Protein AF-A0A3G8Y051-F1 (afdb_monomer_lite)

pLDDT: mean 81.67, std 11.3, range [53.22, 93.69]

Secondary structure (DSSP, 8-state):
-EEEEEEE----TT--PPPEEEEEETTTHHHHHHTT-EEEEEEEHHHHHHHHHHHHS-HHHHHHHHHHHHHHHHHHT-

Foldseek 3Di:
DKKWKKWDFPDDPPDRDDIDIDIGDPVCVVVCVVVVIGTDDIDPVVVVVVVVVVVPDDPVVVVVVVVVVVVVVVVVVD

Structure (mmCIF, N/CA/C/O backbone):
data_AF-A0A3G8Y051-F1
#
_entry.id   AF-A0A3G8Y051-F1
#
loop_
_atom_site.group_PDB
_atom_site.id
_atom_site.type_symbol
_atom_site.label_atom_id
_atom_site.label_alt_id
_atom_site.label_comp_id
_atom_site.label_asym_id
_atom_site.label_entity_id
_atom_site.label_seq_id
_atom_site.pdbx_PDB_ins_code
_atom_site.Cartn_x
_atom_site.Cartn_y
_atom_site.Cartn_z
_atom_site.occupancy
_atom_site.B_iso_or_equiv
_atom_site.auth_seq_id
_atom_site.auth_comp_id
_atom_site.auth_asym_id
_atom_site.auth_atom_id
_atom_site.pdbx_PDB_model_num
ATOM 1 N N . MET A 1 1 ? -8.124 -3.513 -2.442 1.00 63.81 1 MET A N 1
ATOM 2 C CA . MET A 1 1 ? -7.493 -3.804 -3.750 1.00 63.81 1 MET A CA 1
ATOM 3 C C . MET A 1 1 ? -5.981 -3.787 -3.555 1.00 63.81 1 MET A C 1
ATOM 5 O O . MET A 1 1 ? -5.519 -2.957 -2.788 1.00 63.81 1 MET A O 1
ATOM 9 N N . ILE A 1 2 ? -5.231 -4.729 -4.133 1.00 72.88 2 ILE A N 1
ATOM 10 C CA . ILE A 1 2 ? -3.761 -4.759 -4.016 1.00 72.88 2 ILE A CA 1
ATOM 11 C C . ILE A 1 2 ? -3.183 -4.004 -5.213 1.00 72.88 2 ILE A C 1
ATOM 13 O O . ILE A 1 2 ? -3.534 -4.313 -6.358 1.00 72.88 2 ILE A O 1
ATOM 17 N N . ARG A 1 3 ? -2.313 -3.036 -4.937 1.00 80.88 3 ARG A N 1
ATOM 18 C CA . ARG A 1 3 ? -1.510 -2.316 -5.921 1.00 80.88 3 ARG A CA 1
ATOM 19 C C . ARG A 1 3 ? -0.033 -2.609 -5.680 1.00 80.88 3 ARG A C 1
ATOM 21 O O . ARG A 1 3 ? 0.358 -3.013 -4.589 1.00 80.88 3 ARG A O 1
ATOM 28 N N . TYR A 1 4 ? 0.772 -2.463 -6.714 1.00 82.94 4 TYR A N 1
ATOM 29 C CA . TYR A 1 4 ? 2.200 -2.727 -6.687 1.00 82.94 4 TYR A CA 1
ATOM 30 C C . TYR A 1 4 ? 2.905 -1.509 -7.237 1.00 82.94 4 TYR A C 1
ATOM 32 O O . TYR A 1 4 ? 2.553 -1.033 -8.314 1.00 82.94 4 TYR A O 1
ATOM 40 N N . ARG A 1 5 ? 3.897 -1.021 -6.506 1.00 84.19 5 ARG A N 1
ATOM 41 C CA . ARG A 1 5 ? 4.815 -0.032 -7.036 1.00 84.19 5 ARG A CA 1
ATOM 42 C C . ARG A 1 5 ? 5.916 -0.773 -7.771 1.00 84.19 5 ARG A C 1
ATOM 44 O O . ARG A 1 5 ? 6.618 -1.585 -7.167 1.00 84.19 5 ARG A O 1
ATOM 51 N N . VAL A 1 6 ? 6.042 -0.508 -9.059 1.00 88.88 6 VAL A N 1
ATOM 52 C CA . VAL A 1 6 ? 7.075 -1.069 -9.926 1.00 88.88 6 VAL A CA 1
ATOM 53 C C . VAL A 1 6 ? 8.027 0.033 -10.369 1.00 88.88 6 VAL A C 1
ATOM 55 O O . VAL A 1 6 ? 7.642 1.203 -10.417 1.00 88.88 6 VAL A O 1
ATOM 58 N N . LYS A 1 7 ? 9.277 -0.323 -10.658 1.00 89.88 7 LYS A N 1
ATOM 59 C CA . LYS A 1 7 ? 10.274 0.584 -11.225 1.00 89.88 7 LYS A CA 1
ATOM 60 C C . LYS A 1 7 ? 10.895 -0.007 -12.481 1.00 89.88 7 LYS A C 1
ATOM 62 O O . LYS A 1 7 ? 11.041 -1.221 -12.575 1.00 89.88 7 LYS A O 1
ATOM 67 N N . LYS A 1 8 ? 11.319 0.843 -13.406 1.00 86.75 8 LYS A N 1
ATOM 68 C CA . LYS A 1 8 ? 12.116 0.434 -14.564 1.00 86.75 8 LYS A CA 1
ATOM 69 C C . LYS A 1 8 ? 13.221 1.444 -14.810 1.00 86.75 8 LYS A C 1
ATOM 71 O O . LYS A 1 8 ? 13.038 2.646 -14.605 1.00 86.75 8 LYS A O 1
ATOM 76 N N . LEU A 1 9 ? 14.380 0.933 -15.210 1.00 81.00 9 LEU A N 1
ATOM 77 C CA . LEU A 1 9 ? 15.476 1.753 -15.707 1.00 81.00 9 LEU A CA 1
ATOM 78 C C . LEU A 1 9 ? 15.148 2.155 -17.148 1.00 81.00 9 LEU A C 1
ATOM 80 O O . LEU A 1 9 ? 15.031 1.270 -18.000 1.00 81.00 9 LEU A O 1
ATOM 84 N N . PRO A 1 10 ? 14.973 3.451 -17.449 1.00 71.00 10 PRO A N 1
ATOM 85 C CA . PRO A 1 10 ? 14.900 3.882 -18.835 1.00 71.00 10 PRO A CA 1
ATOM 86 C C . PRO A 1 10 ? 16.265 3.644 -19.489 1.00 71.00 10 PRO A C 1
ATOM 88 O O . PRO A 1 10 ? 17.269 4.213 -19.064 1.00 71.00 10 PRO A O 1
ATOM 91 N N . TYR A 1 11 ? 16.310 2.784 -20.508 1.00 60.25 11 TYR A N 1
ATOM 92 C CA . TYR A 1 11 ? 17.512 2.627 -21.318 1.00 60.25 11 TYR A CA 1
ATOM 93 C C . TYR A 1 11 ? 17.613 3.815 -22.274 1.00 60.25 11 TYR A C 1
ATOM 95 O O . TYR A 1 11 ? 16.786 3.967 -23.172 1.00 60.25 11 TYR A O 1
ATOM 103 N N . VAL A 1 12 ? 18.613 4.664 -22.059 1.00 61.59 12 VAL A N 1
ATOM 104 C CA . VAL A 1 12 ? 19.004 5.724 -22.988 1.00 61.59 12 VAL A CA 1
ATOM 105 C C . VAL A 1 12 ? 20.515 5.629 -23.140 1.00 61.59 12 VAL A C 1
ATOM 107 O O . VAL A 1 12 ? 21.239 5.676 -22.143 1.00 61.59 12 VAL A O 1
ATOM 110 N N . GLU A 1 13 ? 20.995 5.451 -24.371 1.00 53.22 13 GLU A N 1
ATOM 111 C CA . GLU A 1 13 ? 22.430 5.425 -24.651 1.00 53.22 13 GLU A CA 1
ATOM 112 C C . GLU A 1 13 ? 23.081 6.723 -24.141 1.00 53.22 13 GLU A C 1
ATOM 114 O O . GLU A 1 13 ? 22.722 7.826 -24.550 1.00 53.22 13 GLU A O 1
ATOM 119 N N . GLY A 1 14 ? 24.033 6.586 -23.214 1.00 56.81 14 GLY A N 1
ATOM 120 C CA . GLY A 1 14 ? 24.932 7.667 -22.806 1.00 56.81 14 GLY A CA 1
ATOM 121 C C . GLY A 1 14 ? 24.583 8.459 -21.539 1.00 56.81 14 GLY A C 1
ATOM 122 O O . GLY A 1 14 ? 25.405 9.284 -21.150 1.00 56.81 14 GLY A O 1
ATOM 123 N N . PHE A 1 15 ? 23.457 8.223 -20.847 1.00 56.59 15 PHE A N 1
ATOM 124 C CA . PHE A 1 15 ? 23.136 8.953 -19.603 1.00 56.59 15 PHE A CA 1
ATOM 125 C C . PHE A 1 15 ? 22.471 8.088 -18.523 1.00 56.59 15 PHE A C 1
ATOM 127 O O . PHE A 1 15 ? 21.561 7.308 -18.791 1.00 56.59 15 PHE A O 1
ATOM 134 N N . VAL A 1 16 ? 22.887 8.282 -17.264 1.00 55.41 16 VAL A N 1
ATOM 135 C CA . VAL A 1 16 ? 22.212 7.710 -16.088 1.00 55.41 16 VAL A CA 1
ATOM 136 C C . VAL A 1 16 ? 20.943 8.518 -15.827 1.00 55.41 16 VAL A C 1
ATOM 138 O O . VAL A 1 16 ? 21.000 9.629 -15.305 1.00 55.41 16 VAL A O 1
ATOM 141 N N . MET A 1 17 ? 19.792 7.972 -16.211 1.00 63.50 17 MET A N 1
ATOM 142 C CA . MET A 1 17 ? 18.489 8.564 -15.912 1.00 63.50 17 MET A CA 1
ATOM 143 C C . MET A 1 17 ? 17.883 7.966 -14.641 1.00 63.50 17 MET A C 1
ATOM 145 O O . MET A 1 17 ? 18.087 6.798 -14.305 1.00 63.50 17 MET A O 1
ATOM 149 N N . ASN A 1 18 ? 17.127 8.803 -13.931 1.00 71.25 18 ASN A N 1
ATOM 150 C CA . ASN A 1 18 ? 16.389 8.421 -12.733 1.00 71.25 18 ASN A CA 1
ATOM 151 C C . ASN A 1 18 ? 15.417 7.268 -13.033 1.00 71.25 18 ASN A C 1
ATOM 153 O O . ASN A 1 18 ? 14.810 7.215 -14.102 1.00 71.25 18 ASN A O 1
ATOM 157 N N . TYR A 1 19 ? 15.241 6.366 -12.064 1.00 78.44 19 TYR A N 1
ATOM 158 C CA . TYR A 1 19 ? 14.244 5.297 -12.144 1.00 78.44 19 TYR A CA 1
ATOM 159 C C . TYR A 1 19 ? 12.845 5.870 -12.401 1.00 78.44 19 TYR A C 1
ATOM 161 O O . TYR A 1 19 ? 12.418 6.804 -11.718 1.00 78.44 19 TYR A O 1
ATOM 169 N N . ILE A 1 20 ? 12.115 5.263 -13.338 1.00 83.38 20 ILE A N 1
ATOM 170 C CA . ILE A 1 20 ? 10.688 5.533 -13.533 1.00 83.38 20 ILE A CA 1
ATOM 171 C C . ILE A 1 20 ? 9.923 4.652 -12.554 1.00 83.38 20 ILE A C 1
ATOM 173 O O . ILE A 1 20 ? 10.219 3.463 -12.450 1.00 83.38 20 ILE A O 1
ATOM 177 N N . TYR A 1 21 ? 8.954 5.226 -11.839 1.00 86.81 21 TYR A N 1
ATOM 178 C CA . TYR A 1 21 ? 8.104 4.506 -10.893 1.00 86.81 21 TYR A CA 1
ATOM 179 C C . TYR A 1 21 ? 6.650 4.557 -11.343 1.00 86.81 21 TYR A C 1
ATOM 181 O O . TYR A 1 21 ? 6.127 5.637 -11.606 1.00 86.81 21 TYR A O 1
ATOM 189 N N . GLU A 1 22 ? 5.974 3.413 -11.320 1.00 86.50 22 GLU A N 1
ATOM 190 C CA . GLU A 1 22 ? 4.541 3.317 -11.591 1.00 86.50 22 GLU A CA 1
ATOM 191 C C . GLU A 1 22 ? 3.821 2.509 -10.515 1.00 86.50 22 GLU A C 1
ATOM 193 O O . GLU A 1 22 ? 4.405 1.644 -9.864 1.00 86.50 22 GLU A O 1
ATOM 198 N N . THR A 1 23 ? 2.534 2.800 -10.312 1.00 87.19 23 THR A N 1
ATOM 199 C CA . THR A 1 23 ? 1.670 2.037 -9.403 1.00 87.19 23 THR A CA 1
ATOM 200 C C . THR A 1 23 ? 0.638 1.271 -10.213 1.00 87.19 23 THR A C 1
ATOM 202 O O . THR A 1 23 ? -0.279 1.860 -10.779 1.00 87.19 23 THR A O 1
ATOM 205 N N . VAL A 1 24 ? 0.762 -0.053 -10.234 1.00 87.56 24 VAL A N 1
ATOM 206 C CA . VAL A 1 24 ? -0.045 -0.942 -11.074 1.00 87.56 24 VAL A CA 1
ATOM 207 C C . VAL A 1 24 ? -0.932 -1.862 -10.244 1.00 87.56 24 VAL A C 1
ATOM 209 O O . VAL A 1 24 ? -0.663 -2.166 -9.081 1.00 87.56 24 VAL A O 1
ATOM 212 N N . SER A 1 25 ? -2.038 -2.316 -10.827 1.00 86.81 25 SER A N 1
ATOM 213 C CA . SER A 1 25 ? -2.91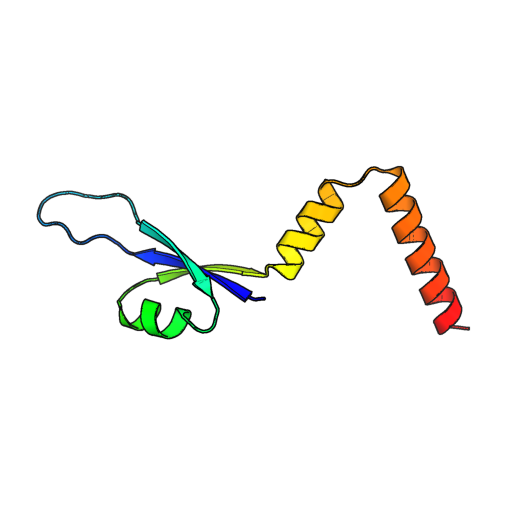0 -3.297 -10.176 1.00 86.81 25 SER A CA 1
ATOM 214 C C . SER A 1 25 ? -2.326 -4.714 -10.241 1.00 86.81 25 SER A C 1
ATOM 216 O O . SER A 1 25 ? -1.527 -5.033 -11.120 1.00 86.81 25 SER A O 1
ATOM 218 N N . LYS A 1 26 ? -2.803 -5.622 -9.374 1.00 84.50 26 LYS A N 1
ATOM 219 C CA . LYS A 1 26 ? -2.444 -7.056 -9.434 1.00 84.50 26 LYS A CA 1
ATOM 220 C C . LYS A 1 26 ? -2.628 -7.683 -10.828 1.00 84.50 26 LYS A C 1
ATOM 222 O O . LYS A 1 26 ? -1.892 -8.599 -11.166 1.00 84.50 26 LYS A O 1
ATOM 227 N N . ARG A 1 27 ? -3.603 -7.214 -11.619 1.00 87.31 27 ARG A N 1
ATOM 228 C CA . ARG A 1 27 ? -3.872 -7.739 -12.971 1.00 87.31 27 ARG A CA 1
ATOM 229 C C . ARG A 1 27 ? -2.837 -7.291 -14.005 1.00 87.31 27 ARG A C 1
ATOM 231 O O . ARG A 1 27 ? -2.580 -8.034 -14.936 1.00 87.31 27 ARG A O 1
ATOM 238 N N . GLN A 1 28 ? -2.271 -6.098 -13.841 1.00 86.75 28 GLN A N 1
ATOM 239 C CA . GLN A 1 28 ? -1.297 -5.507 -14.770 1.00 86.75 28 GLN A CA 1
ATOM 240 C C . GLN A 1 28 ? 0.148 -5.876 -14.423 1.00 86.75 28 GLN A C 1
ATOM 242 O O . GLN A 1 28 ? 1.029 -5.762 -15.267 1.00 86.75 28 GLN A O 1
ATOM 247 N N . LEU A 1 29 ? 0.386 -6.326 -13.187 1.00 88.19 29 LEU A N 1
ATOM 248 C CA . LEU A 1 29 ? 1.714 -6.687 -12.705 1.00 88.19 29 LEU A CA 1
ATOM 249 C C . LEU A 1 29 ? 2.437 -7.717 -13.595 1.00 88.19 29 LEU A C 1
ATOM 251 O O . LEU A 1 29 ? 3.599 -7.465 -13.888 1.00 88.19 29 LEU A O 1
ATOM 255 N N . PRO A 1 30 ? 1.814 -8.825 -14.053 1.00 90.12 30 PRO A N 1
ATOM 256 C CA . PRO A 1 30 ? 2.526 -9.816 -14.862 1.00 90.12 30 PRO A CA 1
ATOM 257 C C . PRO A 1 30 ? 3.101 -9.233 -16.159 1.00 90.12 30 PRO A C 1
ATOM 259 O O . PRO A 1 30 ? 4.282 -9.420 -16.416 1.00 90.12 30 PRO A O 1
ATOM 262 N N . GLY A 1 31 ? 2.319 -8.441 -16.905 1.00 90.44 31 GLY A N 1
ATOM 263 C CA . GLY A 1 31 ? 2.795 -7.811 -18.146 1.00 90.44 31 GLY A CA 1
ATOM 264 C C . GLY A 1 31 ? 3.924 -6.804 -17.908 1.00 90.44 31 GLY A C 1
ATOM 265 O O . GLY A 1 31 ? 4.897 -6.773 -18.645 1.00 90.44 31 GLY A O 1
ATOM 266 N N . MET A 1 32 ? 3.862 -6.046 -16.809 1.00 89.31 32 MET A N 1
ATOM 267 C CA . MET A 1 32 ? 4.953 -5.138 -16.428 1.00 89.31 32 MET A CA 1
ATOM 268 C C . MET A 1 32 ? 6.242 -5.897 -16.073 1.00 89.31 32 MET A C 1
ATOM 270 O O . MET A 1 32 ? 7.334 -5.454 -16.414 1.00 89.31 32 MET A O 1
ATOM 274 N N . LEU A 1 33 ? 6.142 -7.049 -15.406 1.00 87.88 33 LEU A N 1
ATOM 275 C CA . LEU A 1 33 ? 7.314 -7.876 -15.100 1.00 87.88 33 LEU A CA 1
ATOM 276 C C . LEU A 1 33 ? 7.943 -8.472 -16.367 1.00 87.88 33 LEU A C 1
ATOM 278 O O . LEU A 1 33 ? 9.166 -8.495 -16.478 1.00 87.88 33 LEU A O 1
ATOM 282 N N . GLU A 1 34 ? 7.121 -8.905 -17.326 1.00 89.94 34 GLU A N 1
ATOM 283 C CA . GLU A 1 34 ? 7.580 -9.369 -18.645 1.00 89.94 34 GLU A CA 1
ATOM 284 C C . GLU A 1 34 ? 8.285 -8.250 -19.428 1.00 89.94 34 GLU A C 1
ATOM 286 O O . GLU A 1 34 ? 9.314 -8.488 -20.057 1.00 89.94 34 GLU A O 1
ATOM 291 N N . ASP A 1 35 ? 7.815 -7.008 -19.287 1.00 86.88 35 ASP A N 1
ATOM 292 C CA . ASP A 1 35 ? 8.431 -5.813 -19.872 1.00 86.88 35 ASP A CA 1
ATOM 293 C C . ASP A 1 35 ? 9.718 -5.354 -19.150 1.00 86.88 35 ASP A C 1
ATOM 295 O O . ASP A 1 35 ? 10.255 -4.282 -19.457 1.00 86.88 35 ASP A O 1
ATOM 299 N N . GLY A 1 36 ? 10.225 -6.114 -18.175 1.00 84.56 36 GLY A N 1
ATOM 300 C CA . GLY A 1 36 ? 11.469 -5.814 -17.460 1.00 84.56 36 GLY A CA 1
ATOM 301 C C . GLY A 1 36 ? 11.336 -4.757 -16.359 1.00 84.56 36 GLY A C 1
ATOM 302 O O . GLY A 1 36 ? 12.318 -4.096 -16.019 1.00 84.56 36 GLY A O 1
ATOM 303 N N . TRP A 1 37 ? 10.132 -4.554 -15.817 1.00 90.38 37 TRP A N 1
ATOM 304 C CA . TRP A 1 37 ? 9.937 -3.768 -14.597 1.00 90.38 37 TRP A CA 1
ATOM 305 C C . TRP A 1 37 ? 10.210 -4.615 -13.345 1.00 90.38 37 TRP A C 1
ATOM 307 O O . TRP A 1 37 ? 9.980 -5.820 -13.320 1.00 90.38 37 TRP A O 1
ATOM 317 N N . GLU A 1 38 ? 10.639 -3.972 -12.260 1.00 87.06 38 GLU A N 1
ATOM 318 C CA . GLU A 1 38 ? 10.918 -4.605 -10.968 1.00 87.06 38 GLU A CA 1
ATOM 319 C C . GLU A 1 38 ? 9.927 -4.152 -9.894 1.00 87.06 38 GLU A C 1
ATOM 321 O O . GLU A 1 38 ? 9.613 -2.965 -9.786 1.00 87.06 38 GLU A O 1
ATOM 326 N N . VAL A 1 39 ? 9.471 -5.072 -9.037 1.00 86.69 39 VAL A N 1
ATOM 327 C CA . VAL A 1 39 ? 8.614 -4.718 -7.893 1.00 86.69 39 VAL A CA 1
ATOM 328 C C . VAL A 1 39 ? 9.438 -4.050 -6.800 1.00 86.69 39 VAL A C 1
ATOM 330 O O . VAL A 1 39 ? 10.410 -4.612 -6.306 1.00 86.69 39 VAL A O 1
ATOM 333 N N . VAL A 1 40 ? 8.991 -2.874 -6.367 1.00 85.25 40 VAL A N 1
ATOM 334 C CA . VAL A 1 40 ? 9.576 -2.130 -5.245 1.00 85.25 40 VAL A CA 1
ATOM 335 C C . VAL A 1 40 ? 8.777 -2.362 -3.970 1.00 85.25 40 VAL A C 1
ATOM 337 O O . VAL A 1 40 ? 9.347 -2.631 -2.916 1.00 85.25 40 VAL A O 1
ATOM 340 N N . SER A 1 41 ? 7.450 -2.256 -4.046 1.00 80.56 41 SER A N 1
ATOM 341 C CA . SER A 1 41 ? 6.581 -2.430 -2.883 1.00 80.56 41 SER A CA 1
ATOM 342 C C . SER A 1 41 ? 5.193 -2.932 -3.266 1.00 80.56 41 SER A C 1
ATOM 344 O O . SER A 1 41 ? 4.702 -2.733 -4.379 1.00 80.56 41 SER A O 1
ATOM 346 N N . LYS A 1 42 ? 4.543 -3.600 -2.311 1.00 78.88 42 LYS A N 1
ATOM 3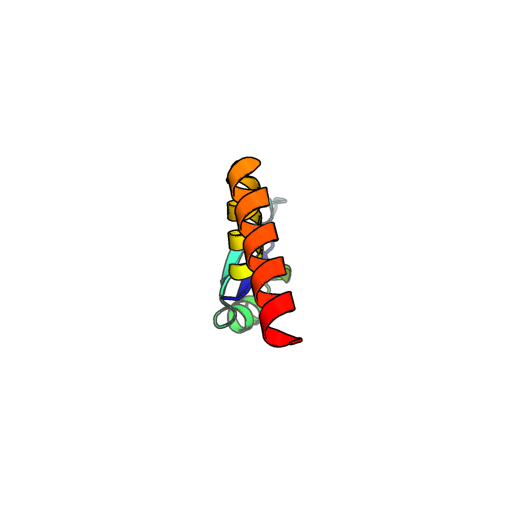47 C CA . LYS A 1 42 ? 3.143 -4.012 -2.395 1.00 78.88 42 LYS A CA 1
ATOM 348 C C . LYS A 1 42 ? 2.315 -3.068 -1.533 1.00 78.88 42 LYS A C 1
ATOM 350 O O . LYS A 1 42 ? 2.441 -3.065 -0.314 1.00 78.88 42 LYS A O 1
ATOM 355 N N . GLU A 1 43 ? 1.452 -2.291 -2.167 1.00 68.06 43 GLU A N 1
ATOM 356 C CA . GLU A 1 43 ? 0.538 -1.371 -1.506 1.00 68.06 43 GLU A CA 1
ATOM 357 C C . GLU A 1 43 ? -0.841 -2.020 -1.382 1.00 68.06 43 GLU A C 1
ATOM 359 O O . GLU A 1 43 ? -1.609 -2.159 -2.341 1.00 68.06 43 GLU A O 1
ATOM 364 N N . ASN A 1 44 ? -1.185 -2.438 -0.167 1.00 67.81 44 ASN A N 1
ATOM 365 C CA . ASN A 1 44 ? -2.546 -2.846 0.139 1.00 67.81 44 ASN A CA 1
ATOM 366 C C . ASN A 1 44 ? -3.397 -1.583 0.297 1.00 67.81 44 ASN A C 1
ATOM 368 O O . ASN A 1 44 ? -3.400 -0.975 1.361 1.00 67.81 44 ASN A O 1
ATOM 372 N N . THR A 1 45 ? -4.177 -1.212 -0.725 1.00 64.38 45 THR A N 1
ATOM 373 C CA . THR A 1 45 ? -5.024 -0.004 -0.685 1.00 64.38 45 THR A CA 1
ATOM 374 C C . THR A 1 45 ? -5.938 0.027 0.540 1.00 64.38 45 THR A C 1
ATOM 376 O O . THR A 1 45 ? -6.216 1.092 1.058 1.00 64.38 45 THR A O 1
ATOM 379 N N . ILE A 1 46 ? -6.385 -1.136 1.022 1.00 61.78 46 ILE A N 1
ATOM 380 C CA . ILE A 1 46 ? -7.246 -1.242 2.207 1.00 61.78 46 ILE A CA 1
ATOM 381 C C . ILE A 1 46 ? -6.481 -0.854 3.477 1.00 61.78 46 ILE A C 1
ATOM 383 O O . ILE A 1 46 ? -6.966 -0.062 4.274 1.00 61.78 46 ILE A O 1
ATOM 387 N N . GLU A 1 47 ? -5.276 -1.387 3.649 1.00 67.88 47 GLU A N 1
ATOM 388 C CA . GLU A 1 47 ? -4.450 -1.141 4.828 1.00 67.88 47 GLU A CA 1
ATOM 389 C C . GLU A 1 47 ? -3.952 0.304 4.856 1.00 67.88 47 GLU A C 1
ATOM 391 O O . GLU A 1 47 ? -4.100 0.981 5.869 1.00 67.88 47 GLU A O 1
ATOM 396 N N . THR A 1 48 ? -3.459 0.809 3.721 1.00 69.88 48 THR A N 1
ATOM 397 C CA . THR A 1 48 ? -3.049 2.209 3.579 1.00 69.88 48 THR A CA 1
ATOM 398 C C . THR A 1 48 ? -4.224 3.150 3.839 1.00 69.88 48 THR A C 1
ATOM 400 O O . THR A 1 48 ? -4.095 4.064 4.645 1.00 69.88 48 THR A O 1
ATOM 403 N N . PHE A 1 49 ? -5.397 2.879 3.258 1.00 75.88 49 PHE A N 1
ATOM 404 C CA . PHE A 1 49 ? -6.594 3.695 3.466 1.00 75.88 49 PHE A CA 1
ATOM 405 C C . PHE A 1 49 ? -7.055 3.698 4.926 1.00 75.88 49 PHE A C 1
ATOM 407 O O . PHE A 1 49 ? -7.319 4.763 5.480 1.00 75.88 49 PHE A O 1
ATOM 414 N N . TYR A 1 50 ? -7.138 2.533 5.580 1.00 77.44 50 TYR A N 1
ATOM 415 C CA . TYR A 1 50 ? -7.529 2.476 6.990 1.00 77.44 50 TYR A CA 1
ATOM 416 C C . TYR A 1 50 ? -6.489 3.126 7.896 1.00 77.44 50 TYR A C 1
ATOM 418 O O . TYR A 1 50 ? -6.864 3.783 8.863 1.00 77.44 50 TYR A O 1
ATOM 426 N N . LYS A 1 51 ? -5.199 3.007 7.573 1.00 81.75 51 LYS A N 1
ATOM 427 C CA . LYS A 1 51 ? -4.122 3.666 8.312 1.00 81.75 51 LYS A CA 1
ATOM 428 C C . LYS A 1 51 ? -4.192 5.185 8.170 1.00 81.75 51 LYS A C 1
ATOM 430 O O . LYS A 1 51 ? -4.142 5.884 9.177 1.00 81.75 51 LYS A O 1
ATOM 435 N N . GLU A 1 52 ? -4.372 5.698 6.957 1.00 83.38 52 GLU A N 1
ATOM 436 C CA . GLU A 1 52 ? -4.562 7.130 6.696 1.00 83.38 52 GLU A CA 1
ATOM 437 C C . GLU A 1 52 ? -5.814 7.662 7.393 1.00 83.38 52 GLU A C 1
ATOM 439 O O . GLU A 1 52 ? -5.755 8.672 8.096 1.00 83.38 52 GLU A O 1
ATOM 444 N N . LYS A 1 53 ? -6.937 6.940 7.288 1.00 84.38 53 LYS A N 1
ATOM 445 C CA . LYS A 1 53 ? -8.173 7.292 7.990 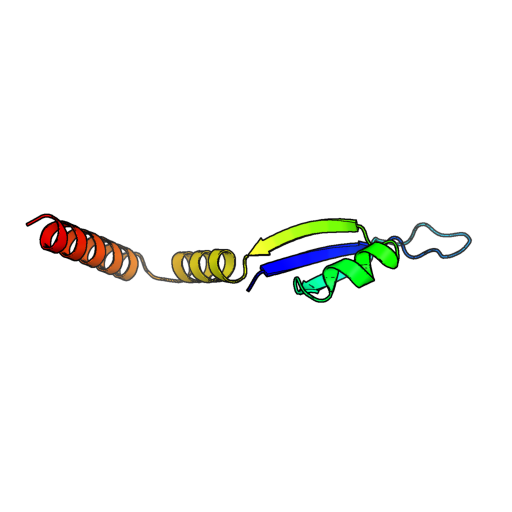1.00 84.38 53 LYS A CA 1
ATOM 446 C C . LYS A 1 53 ? -7.986 7.295 9.502 1.00 84.38 53 LYS A C 1
ATOM 448 O O . LYS A 1 53 ? -8.375 8.265 10.145 1.00 84.38 53 LYS A O 1
ATOM 453 N N . TRP A 1 54 ? -7.330 6.282 10.062 1.00 88.31 54 TRP A N 1
ATOM 454 C CA . TRP A 1 54 ? -7.026 6.210 11.489 1.00 88.31 54 TRP A CA 1
ATOM 455 C C . TRP A 1 54 ? -6.142 7.369 11.954 1.00 88.31 54 TRP A C 1
ATOM 457 O O . TRP A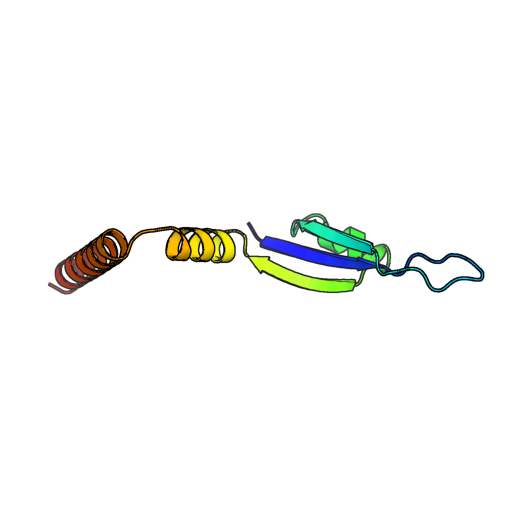 1 54 ? -6.347 7.914 13.035 1.00 88.31 54 TRP 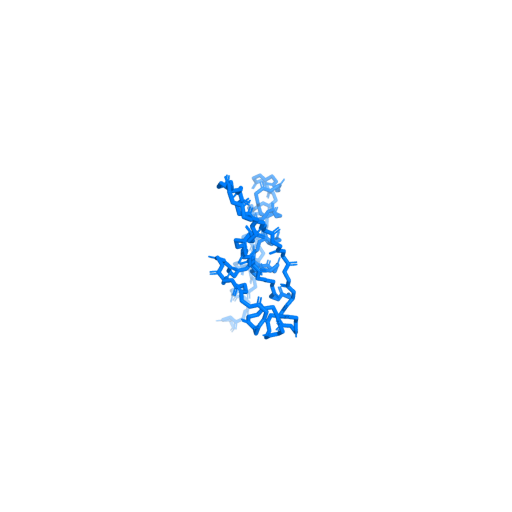A O 1
ATOM 467 N N . VAL A 1 55 ? -5.165 7.788 11.150 1.00 90.06 55 VAL A N 1
ATOM 468 C CA . VAL A 1 55 ? -4.338 8.958 11.472 1.00 90.06 55 VAL A CA 1
ATOM 469 C C . VAL A 1 55 ? -5.162 10.247 11.410 1.00 90.06 55 VAL A C 1
ATOM 471 O O . VAL A 1 55 ? -4.993 11.090 12.286 1.00 90.06 55 VAL A O 1
ATOM 474 N N . SER A 1 56 ? -6.080 10.372 10.445 1.00 91.12 56 SER A N 1
ATOM 475 C CA . SER A 1 56 ? -6.875 11.589 10.218 1.00 91.12 56 SER A CA 1
ATOM 476 C C . SER A 1 56 ? -7.963 11.880 11.260 1.00 91.12 56 SER A C 1
ATOM 478 O O . SER A 1 56 ? -8.384 13.027 11.374 1.00 91.12 56 SER A O 1
ATOM 480 N N . ILE A 1 57 ? -8.429 10.876 12.009 1.00 93.12 57 ILE A N 1
ATOM 481 C CA . ILE A 1 57 ? -9.508 11.054 12.994 1.00 93.12 57 ILE A CA 1
ATOM 482 C C . ILE A 1 57 ? -8.987 11.535 14.355 1.00 93.12 57 ILE A C 1
ATOM 484 O O . ILE A 1 57 ? -7.854 11.252 14.768 1.00 93.12 57 ILE A O 1
ATOM 488 N N . SER A 1 58 ? -9.848 12.240 15.084 1.00 93.69 58 SER A N 1
ATOM 489 C CA . SER A 1 58 ? -9.558 12.812 16.396 1.00 93.69 58 SER A CA 1
ATOM 490 C C . SER A 1 58 ? -9.391 11.745 17.484 1.00 93.69 58 SER A C 1
ATOM 492 O O . SER A 1 58 ? -9.808 10.590 17.362 1.00 93.69 58 SER A O 1
ATOM 494 N N . ARG A 1 59 ? -8.793 12.137 18.617 1.00 91.19 59 ARG A N 1
ATOM 495 C CA . ARG A 1 59 ? -8.623 11.239 19.770 1.00 91.19 59 ARG A CA 1
ATOM 496 C C . ARG A 1 59 ? -9.966 10.757 20.333 1.00 91.19 59 ARG A C 1
ATOM 498 O O . ARG A 1 59 ? -10.060 9.599 20.725 1.00 91.19 59 ARG A O 1
ATOM 505 N N . ALA A 1 60 ? -10.989 11.612 20.351 1.00 93.50 60 ALA A N 1
ATOM 506 C CA . ALA A 1 60 ? -12.323 11.258 20.840 1.00 93.50 60 ALA A CA 1
ATOM 507 C C . ALA A 1 60 ? -13.000 10.199 19.951 1.00 93.50 60 ALA A C 1
ATOM 509 O O . ALA A 1 60 ? -13.565 9.227 20.456 1.00 93.50 60 ALA A O 1
ATOM 510 N N . GLU A 1 61 ? -12.872 10.332 18.630 1.00 91.50 61 GLU A N 1
ATOM 511 C CA . GLU A 1 61 ? -13.381 9.343 17.672 1.00 91.50 61 GLU A CA 1
ATOM 512 C C . GLU A 1 61 ? -12.655 8.002 17.814 1.00 91.50 61 GLU A C 1
ATOM 514 O O . GLU A 1 61 ? -13.299 6.957 17.850 1.00 91.50 61 GLU A O 1
ATOM 519 N N . LYS A 1 62 ? -11.327 8.016 17.999 1.00 92.38 62 LYS A N 1
ATOM 520 C CA . LYS A 1 62 ? -10.546 6.794 18.266 1.00 92.38 62 LYS A CA 1
ATOM 521 C C . LYS A 1 62 ? -11.040 6.059 19.508 1.00 92.38 62 LYS A C 1
ATOM 523 O O . LYS A 1 62 ? -11.226 4.847 19.460 1.00 92.38 62 LYS A O 1
ATOM 528 N N . VAL A 1 63 ? -11.270 6.784 20.604 1.00 92.50 63 VAL A N 1
ATOM 529 C CA . VAL A 1 63 ? -11.795 6.206 21.853 1.00 92.50 63 VAL A CA 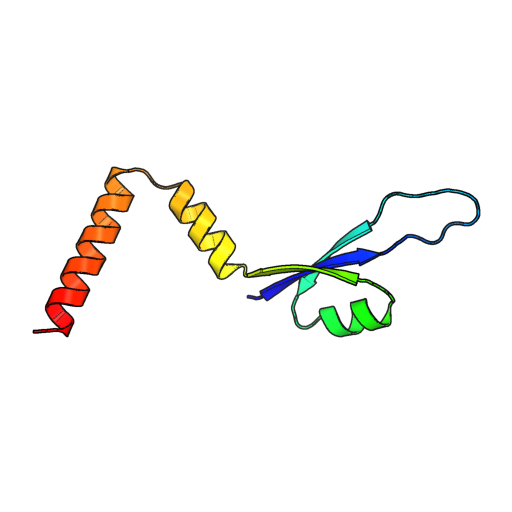1
ATOM 530 C C . VAL A 1 63 ? -13.182 5.600 21.632 1.00 92.50 63 VAL A C 1
ATOM 532 O O . VAL A 1 63 ? -13.433 4.493 22.097 1.00 92.50 63 VAL A O 1
ATOM 535 N N . SER A 1 64 ? -14.044 6.280 20.873 1.00 93.44 64 SER A N 1
ATOM 536 C CA . SER A 1 64 ? -15.398 5.803 20.555 1.00 93.44 64 SER A CA 1
ATOM 537 C C . SER A 1 64 ? -15.392 4.534 19.692 1.00 93.44 64 SER A C 1
ATOM 539 O O . SER A 1 64 ? -16.184 3.623 19.912 1.00 93.44 64 SER A O 1
ATOM 541 N N . ILE A 1 65 ? -14.474 4.434 18.726 1.00 91.00 65 ILE A N 1
ATOM 542 C CA . ILE A 1 65 ? -14.303 3.221 17.913 1.00 91.00 65 ILE A CA 1
ATOM 543 C C . ILE A 1 65 ? -13.816 2.057 18.785 1.00 91.00 65 ILE A C 1
ATOM 545 O O . ILE A 1 65 ? -14.346 0.952 18.690 1.00 91.00 65 ILE A O 1
ATOM 549 N N . ILE A 1 66 ? -12.833 2.298 19.658 1.00 92.31 66 ILE A N 1
ATOM 550 C CA . ILE A 1 66 ? -12.293 1.268 20.558 1.00 92.31 66 ILE A CA 1
ATOM 551 C C . ILE A 1 66 ? -13.371 0.771 21.528 1.00 92.31 66 ILE A C 1
ATOM 553 O O . ILE A 1 66 ? -13.501 -0.437 21.720 1.00 92.31 66 ILE A O 1
ATOM 557 N N . SER A 1 67 ? -14.170 1.667 22.114 1.00 91.19 67 SER A N 1
ATOM 558 C CA . SER A 1 67 ? -15.244 1.271 23.031 1.00 91.19 67 SER A CA 1
ATOM 559 C C . SER A 1 67 ? -16.326 0.445 22.332 1.00 91.19 67 SER A C 1
ATOM 561 O O . SER A 1 67 ? -16.786 -0.546 22.901 1.00 91.19 67 SER A O 1
ATOM 563 N N . LEU A 1 68 ? -16.676 0.777 21.084 1.00 93.12 68 LEU A N 1
ATOM 564 C CA . LEU A 1 68 ? -17.610 -0.010 20.275 1.00 93.12 68 LEU A CA 1
ATOM 565 C C . LEU A 1 68 ? -17.079 -1.428 20.003 1.00 93.12 68 LEU A C 1
ATOM 567 O O . LEU A 1 68 ? -17.821 -2.400 20.131 1.00 93.12 68 LEU A O 1
ATOM 571 N N . ILE A 1 69 ? -15.788 -1.554 19.671 1.00 92.12 69 ILE A N 1
ATOM 572 C CA . ILE A 1 69 ? -15.132 -2.854 19.453 1.00 92.12 69 ILE A CA 1
ATOM 573 C C . ILE A 1 69 ? -15.178 -3.697 20.731 1.00 92.12 69 ILE A C 1
ATOM 575 O O . ILE A 1 69 ? -15.534 -4.872 20.675 1.00 92.12 69 ILE A O 1
ATOM 579 N N . ILE A 1 70 ? -14.869 -3.102 21.887 1.00 92.56 70 ILE A N 1
ATOM 580 C CA . ILE A 1 70 ? -14.934 -3.792 23.181 1.00 92.56 70 ILE A CA 1
ATOM 581 C C . ILE A 1 70 ? -16.366 -4.252 23.472 1.00 92.56 70 ILE A C 1
ATOM 583 O O . ILE A 1 70 ? -16.570 -5.411 23.830 1.00 92.56 70 ILE A O 1
ATOM 587 N N . ALA A 1 71 ? -17.367 -3.390 23.279 1.00 91.31 71 ALA A N 1
ATOM 588 C CA . ALA A 1 71 ? -18.770 -3.740 23.497 1.00 91.31 71 ALA A CA 1
ATOM 589 C C . ALA A 1 71 ? -19.217 -4.922 22.617 1.00 91.31 71 ALA A C 1
ATOM 591 O O . ALA A 1 71 ? -19.833 -5.860 23.119 1.00 91.31 71 ALA A O 1
ATOM 592 N N . LEU A 1 72 ? -18.845 -4.914 21.332 1.00 90.25 72 LEU A N 1
ATOM 593 C CA . LEU A 1 72 ? -19.125 -6.004 20.393 1.00 90.25 72 LEU A CA 1
ATOM 594 C C . LEU A 1 72 ? -18.459 -7.317 20.808 1.00 90.25 72 LEU A C 1
ATOM 596 O O . LEU A 1 72 ? -19.113 -8.355 20.807 1.00 90.25 72 LEU A O 1
ATOM 600 N N . LEU A 1 73 ? -17.183 -7.282 21.201 1.00 89.44 73 LEU A N 1
ATOM 601 C CA . LEU A 1 73 ? -16.484 -8.472 21.690 1.00 89.44 73 LEU A CA 1
ATOM 602 C C . LEU A 1 73 ? -17.174 -9.028 22.938 1.00 89.44 73 LEU A C 1
ATOM 604 O O . LEU A 1 73 ? -17.465 -10.216 23.010 1.00 89.44 73 LEU A O 1
ATOM 608 N N . THR A 1 74 ? -17.512 -8.158 23.889 1.00 89.69 74 THR A N 1
ATOM 609 C CA . THR A 1 74 ? -18.179 -8.566 25.132 1.00 89.69 74 THR A CA 1
ATOM 610 C C . THR A 1 74 ? -19.558 -9.174 24.865 1.00 89.69 74 THR A C 1
ATOM 612 O O . THR A 1 74 ? -19.969 -10.074 25.583 1.00 89.69 74 THR A O 1
ATOM 615 N N . PHE A 1 75 ? -20.267 -8.708 23.833 1.00 84.00 75 PHE A N 1
ATOM 616 C CA . PHE A 1 75 ? -21.557 -9.258 23.414 1.00 84.00 75 PHE A CA 1
ATOM 617 C C . PHE A 1 75 ? -21.432 -10.632 22.740 1.00 84.00 75 PHE A C 1
ATOM 619 O O . PHE A 1 75 ? -22.267 -11.492 22.973 1.00 84.00 75 PHE A O 1
ATOM 626 N N . VAL A 1 76 ? -20.396 -10.848 21.924 1.00 82.69 76 VAL A N 1
ATOM 627 C CA . VAL A 1 76 ? -20.163 -12.125 21.221 1.00 82.69 76 VAL A CA 1
ATOM 628 C C . VAL A 1 76 ? -19.680 -13.232 22.164 1.00 82.69 76 VAL A C 1
ATOM 630 O O . VAL A 1 76 ? -19.977 -14.399 21.933 1.00 82.69 76 VAL A O 1
ATOM 633 N N . PHE A 1 77 ? -18.936 -12.885 23.217 1.00 71.06 77 PHE A N 1
ATOM 634 C CA . PHE A 1 77 ? -18.418 -13.843 24.204 1.00 71.06 77 PHE A CA 1
ATOM 635 C C . PHE A 1 77 ? -19.354 -14.073 25.407 1.00 71.06 77 PHE A C 1
ATOM 637 O O . PHE A 1 77 ? -18.929 -14.674 26.395 1.00 71.06 77 PHE A O 1
ATOM 644 N N . LYS A 1 78 ? -20.598 -13.591 25.342 1.00 53.72 78 LYS A N 1
ATOM 645 C CA . LYS A 1 78 ? -21.627 -13.773 26.372 1.00 53.72 78 LYS A CA 1
ATOM 646 C C . LYS A 1 78 ? -22.682 -14.766 25.905 1.00 53.72 78 LYS A C 1
ATOM 648 O O . LYS A 1 78 ? -23.148 -15.538 26.769 1.00 53.72 78 LYS A O 1
#

Sequence (78 aa):
MIRYRVKKLPYVEGFVMNYIYETVSKRQLPGMLEDGWEVVSKENTIETFYKEKWVSISRAEKVSIISLIIALLTFVFK

Organism: NCBI:txid1241979

Radius of gyration: 20.7 Å; chains: 1; bounding box: 47×27×51 Å